Protein AF-A0A2S2PBE9-F1 (afdb_monomer_lite)

pLDDT: mean 82.24, std 9.16, range [57.81, 96.81]

Organism: Schizaphis graminum (NCBI:txid13262)

Sequence (106 aa):
TDIKFGNLIYQKNKFIQSKQNNYSFTPIVSTRIKRIKKMVGESASDENITDPIDHFRIKTYIVILDILITQISERFNENLSPLYKDISLFQRKRLREVEKLSSSLP

Foldseek 3Di:
DVVVVVVVVVVVVVVCVVCVPPDDDDPDPPPDDDDDDDDPPDPDDDDDDPDPVVCCCVVPVVVVVVVVVVVCCVCPPPVCVVVVVVVVCPDPVNVVVCVVPVPPDD

Secondary structure (DSSP, 8-state):
-HHHHHHHHHHHHHHHHHHTTT---PPP--PPPPPPPPPTT----PPP--SHHHHHIIIIIIHHHHHHHHHHHHHT-TTTHHHHHHHHHT-HHHHHHHHH-TT---

Radius of gyration: 29.13 Å; chains: 1; bounding box: 65×33×78 Å

Structure (mmCIF, N/CA/C/O backbone):
data_AF-A0A2S2PBE9-F1
#
_entry.id   AF-A0A2S2PBE9-F1
#
loop_
_atom_site.group_PDB
_atom_site.id
_atom_site.type_symbol
_atom_site.label_atom_id
_atom_site.label_alt_id
_atom_site.label_comp_id
_atom_site.label_asym_id
_atom_site.label_entity_id
_atom_site.label_seq_id
_atom_site.pdbx_PDB_ins_code
_atom_site.Cartn_x
_atom_site.Cartn_y
_atom_site.Cartn_z
_atom_site.occupancy
_atom_site.B_iso_or_equiv
_atom_site.auth_seq_id
_atom_site.auth_comp_id
_atom_site.auth_asym_id
_atom_site.auth_atom_id
_atom_site.pdbx_PDB_model_num
ATOM 1 N N . THR A 1 1 ? -9.519 -16.513 -35.586 1.00 57.81 1 THR A N 1
ATOM 2 C CA . THR A 1 1 ? -9.183 -15.604 -34.466 1.00 57.81 1 THR A CA 1
ATOM 3 C C . THR A 1 1 ? -8.623 -14.280 -34.978 1.00 57.81 1 THR A C 1
ATOM 5 O O . THR A 1 1 ? -8.975 -13.244 -34.428 1.00 57.81 1 THR A O 1
ATOM 8 N N . ASP A 1 2 ? -7.920 -14.274 -36.118 1.00 68.44 2 ASP A N 1
ATOM 9 C CA . ASP A 1 2 ? -7.343 -13.059 -36.724 1.00 68.44 2 ASP A CA 1
ATOM 10 C C . ASP A 1 2 ? -8.323 -12.071 -37.363 1.00 68.44 2 ASP A C 1
ATOM 12 O O . ASP A 1 2 ? -8.091 -10.870 -37.306 1.00 68.44 2 ASP A O 1
ATOM 16 N N . ILE A 1 3 ? -9.455 -12.519 -37.920 1.00 81.69 3 ILE A N 1
ATOM 17 C CA . ILE A 1 3 ? -10.415 -11.608 -38.584 1.00 81.69 3 ILE A CA 1
ATOM 18 C C . ILE A 1 3 ? -11.020 -10.608 -37.583 1.00 81.69 3 ILE A C 1
ATOM 20 O O . ILE A 1 3 ? -11.163 -9.421 -37.875 1.00 81.69 3 ILE A O 1
ATOM 24 N N . LYS A 1 4 ? -11.340 -11.075 -36.368 1.00 84.62 4 LYS A N 1
ATOM 25 C CA . LYS A 1 4 ? -11.848 -10.213 -35.289 1.00 84.62 4 LYS A CA 1
ATOM 26 C C . LYS A 1 4 ? -10.779 -9.228 -34.814 1.00 84.62 4 LYS A C 1
ATOM 28 O O . LYS A 1 4 ? -11.099 -8.067 -34.572 1.00 84.62 4 LYS A O 1
ATOM 33 N N . PHE A 1 5 ? -9.525 -9.672 -34.728 1.00 87.94 5 PHE A N 1
ATOM 34 C CA . PHE A 1 5 ? -8.404 -8.810 -34.365 1.00 87.94 5 PHE A CA 1
ATOM 35 C C . PHE A 1 5 ? -8.138 -7.748 -35.442 1.00 87.94 5 PHE A C 1
ATOM 37 O O . PHE A 1 5 ? -8.034 -6.567 -35.123 1.00 87.94 5 PHE A O 1
ATOM 44 N N . GLY A 1 6 ? -8.154 -8.124 -36.723 1.00 92.00 6 GLY A N 1
ATOM 45 C CA . GLY A 1 6 ? -8.027 -7.186 -37.841 1.00 92.00 6 GLY A CA 1
ATOM 46 C C . GLY A 1 6 ? -9.125 -6.120 -37.845 1.00 92.00 6 GLY A C 1
ATOM 47 O O . GLY A 1 6 ? -8.838 -4.934 -38.016 1.00 92.00 6 GLY A O 1
ATOM 48 N N . ASN A 1 7 ? -10.370 -6.512 -37.558 1.00 93.94 7 ASN A N 1
ATOM 49 C CA . ASN A 1 7 ? -11.476 -5.562 -37.426 1.00 93.94 7 ASN A CA 1
ATOM 50 C C . ASN A 1 7 ? -11.273 -4.601 -36.237 1.00 93.94 7 ASN A C 1
ATOM 52 O O . ASN A 1 7 ? -11.506 -3.401 -36.360 1.00 93.94 7 ASN A O 1
ATOM 56 N N . LEU A 1 8 ? -10.764 -5.093 -35.104 1.00 93.44 8 LEU A N 1
ATOM 57 C CA . LEU A 1 8 ? -10.443 -4.249 -33.949 1.00 93.44 8 LEU A CA 1
ATOM 58 C C . LEU A 1 8 ? -9.372 -3.197 -34.284 1.00 93.44 8 LEU A C 1
ATOM 60 O O . LEU A 1 8 ? -9.537 -2.023 -33.948 1.00 93.44 8 LEU A O 1
ATOM 64 N N . ILE A 1 9 ? -8.305 -3.591 -34.988 1.00 92.06 9 ILE A N 1
ATOM 65 C CA . ILE A 1 9 ? -7.246 -2.669 -35.430 1.00 92.06 9 ILE A CA 1
ATOM 66 C C . ILE A 1 9 ? -7.805 -1.608 -36.385 1.00 92.06 9 ILE A C 1
ATOM 68 O O . ILE A 1 9 ? -7.490 -0.423 -36.242 1.00 92.06 9 ILE A O 1
ATOM 72 N N . TYR A 1 10 ? -8.673 -2.008 -37.318 1.00 95.00 10 TYR A N 1
ATOM 73 C CA . TYR A 1 10 ? -9.344 -1.085 -38.231 1.00 95.00 10 TYR A CA 1
ATOM 74 C C . TYR A 1 10 ? -10.192 -0.048 -37.478 1.00 95.00 10 TYR A C 1
ATOM 76 O O . TYR A 1 10 ? -10.025 1.155 -37.689 1.00 95.00 10 TYR A O 1
ATOM 84 N N . GLN A 1 11 ? -11.043 -0.492 -36.548 1.00 93.56 11 GLN A N 1
ATOM 85 C CA . GLN A 1 11 ? -11.894 0.399 -35.753 1.00 93.56 11 GLN A CA 1
ATOM 86 C C . GLN A 1 11 ? -11.070 1.361 -34.890 1.00 93.56 11 GLN A C 1
ATOM 88 O O . GLN A 1 11 ? -11.352 2.560 -34.856 1.00 93.56 11 GLN A O 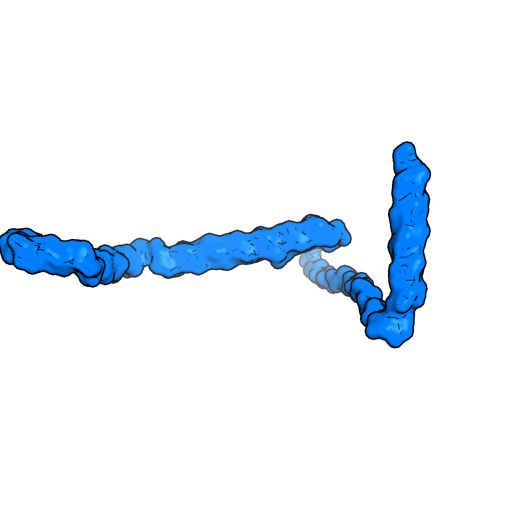1
ATOM 93 N N . LYS A 1 12 ? -10.004 0.861 -34.250 1.00 91.19 12 LYS A N 1
ATOM 94 C CA . LYS A 1 12 ? -9.056 1.675 -33.479 1.00 91.19 12 LYS A CA 1
ATOM 95 C C . LYS A 1 12 ? -8.454 2.789 -34.341 1.00 91.19 12 LYS A C 1
ATOM 97 O O . LYS A 1 12 ? -8.464 3.951 -33.940 1.00 91.19 12 LYS A O 1
ATOM 102 N N . ASN A 1 13 ? -7.947 2.460 -35.527 1.00 91.31 13 ASN A N 1
ATOM 103 C CA . ASN A 1 13 ? -7.317 3.448 -36.404 1.00 91.31 13 ASN A CA 1
ATOM 104 C C . ASN A 1 13 ? -8.332 4.477 -36.933 1.00 91.31 13 ASN A C 1
ATOM 106 O O . ASN A 1 13 ? -8.035 5.673 -36.941 1.00 91.31 13 ASN A O 1
ATOM 110 N N . LYS A 1 14 ? -9.547 4.038 -37.290 1.00 93.19 14 LYS A N 1
ATOM 111 C CA . LYS A 1 14 ? -10.646 4.920 -37.712 1.00 93.19 14 LYS A CA 1
ATOM 112 C C . LYS A 1 14 ? -11.042 5.908 -36.611 1.00 93.19 14 LYS A C 1
ATOM 114 O O . LYS A 1 14 ? -11.235 7.093 -36.882 1.00 93.19 14 LYS A O 1
ATOM 119 N N . PHE A 1 15 ? -11.124 5.440 -35.366 1.00 88.94 15 PHE A N 1
ATOM 120 C CA . PHE A 1 15 ? -11.412 6.292 -34.216 1.00 88.94 15 PHE A CA 1
ATOM 121 C C . PHE A 1 15 ? -10.335 7.368 -34.022 1.00 88.94 15 PHE A C 1
ATOM 123 O O . PHE A 1 15 ? -10.672 8.548 -33.926 1.00 88.94 15 PHE A O 1
ATOM 130 N N . ILE A 1 16 ? -9.052 6.987 -34.044 1.00 85.19 16 ILE A N 1
ATOM 131 C CA . ILE A 1 16 ? -7.930 7.929 -33.890 1.00 85.19 16 ILE A CA 1
ATOM 132 C C . ILE A 1 16 ? -7.968 9.013 -34.972 1.00 85.19 16 ILE A C 1
ATOM 134 O O . ILE A 1 16 ? -7.887 10.194 -34.644 1.00 85.19 16 ILE A O 1
ATOM 138 N N . GLN A 1 17 ? -8.168 8.634 -36.238 1.00 86.75 17 GLN A N 1
ATOM 139 C CA . GLN A 1 17 ? -8.279 9.592 -37.345 1.00 86.75 17 GLN A CA 1
ATOM 140 C C . GLN A 1 17 ? -9.456 10.557 -37.152 1.00 86.75 17 GLN A C 1
ATOM 142 O O . GLN A 1 17 ? -9.299 11.765 -37.303 1.00 86.75 17 GLN A O 1
ATOM 147 N N . SER A 1 18 ? -10.624 10.056 -36.732 1.00 87.88 18 SER A N 1
ATOM 148 C CA . SER A 1 18 ? -11.812 10.900 -36.510 1.00 87.88 18 SER A CA 1
ATOM 149 C C . SER A 1 18 ? -11.637 11.949 -35.401 1.00 87.88 18 SER A C 1
ATOM 151 O O . SER A 1 18 ? -12.378 12.931 -35.335 1.00 87.88 18 SER A O 1
ATOM 153 N N . LYS A 1 19 ? -10.670 11.738 -34.502 1.00 83.00 19 LYS A N 1
ATOM 154 C CA . LYS A 1 19 ? -10.418 12.572 -33.323 1.00 83.00 19 LYS A CA 1
ATOM 155 C C . LYS A 1 19 ? -9.122 13.375 -33.403 1.00 83.00 19 LYS A C 1
ATOM 157 O O . LYS A 1 19 ? -8.867 14.159 -32.495 1.00 83.00 19 LYS A O 1
ATOM 162 N N . GLN A 1 20 ? -8.377 13.260 -34.501 1.00 75.50 20 GLN A N 1
ATOM 163 C CA . GLN A 1 20 ? -7.042 13.838 -34.679 1.00 75.50 20 GLN A CA 1
ATOM 164 C C . GLN A 1 20 ? -7.002 15.372 -34.545 1.00 75.50 20 GLN A C 1
ATOM 166 O O . GLN A 1 20 ? -6.010 15.912 -34.071 1.00 75.50 20 GLN A O 1
ATOM 171 N N . ASN A 1 21 ? -8.100 16.061 -34.879 1.00 77.94 21 ASN A N 1
ATOM 172 C CA . ASN A 1 21 ? -8.233 17.519 -34.725 1.00 77.94 21 ASN A CA 1
ATOM 173 C C . ASN A 1 21 ? -8.909 17.955 -33.410 1.00 77.94 21 ASN A C 1
ATOM 175 O O . ASN A 1 21 ? -8.946 19.142 -33.113 1.00 77.94 21 ASN A O 1
ATOM 179 N N . ASN A 1 22 ? -9.477 17.017 -32.642 1.00 77.62 22 ASN A N 1
ATOM 180 C CA . ASN A 1 22 ? -10.227 17.305 -31.411 1.00 77.62 22 ASN A CA 1
ATOM 181 C C . ASN A 1 22 ? -9.438 16.960 -30.140 1.00 77.62 22 ASN A C 1
ATOM 183 O O . ASN A 1 22 ? -9.684 17.541 -29.088 1.00 77.62 22 ASN A O 1
ATOM 187 N N . TYR A 1 23 ? -8.514 16.002 -30.226 1.00 71.25 23 TYR A N 1
ATOM 188 C CA . TYR A 1 23 ? -7.729 15.523 -29.097 1.00 71.25 23 TYR A CA 1
ATOM 189 C C . TYR A 1 23 ? -6.260 15.409 -29.495 1.00 71.25 23 TYR A C 1
ATOM 191 O O . TYR A 1 23 ? -5.912 14.736 -30.463 1.00 71.25 23 TYR A O 1
ATOM 199 N N . SER A 1 24 ?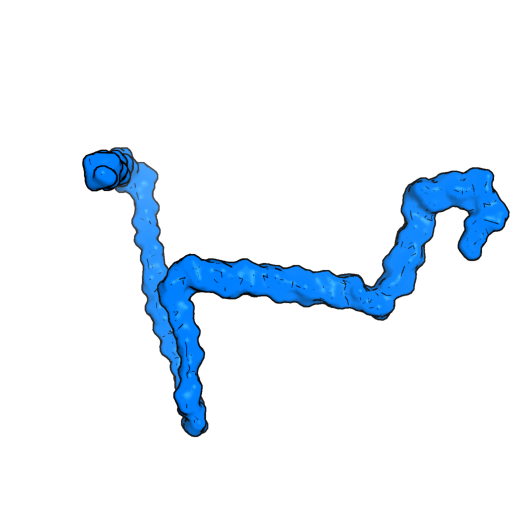 -5.395 16.039 -28.706 1.00 74.56 24 SER A N 1
ATOM 200 C CA . SER A 1 24 ? -3.957 15.795 -28.730 1.00 74.56 24 SER A CA 1
ATOM 201 C C . SER A 1 24 ? -3.661 14.664 -27.750 1.00 74.56 24 SER A C 1
ATOM 203 O O . SER A 1 24 ? -3.876 14.811 -26.547 1.00 74.56 24 SER A O 1
ATOM 205 N N . PHE A 1 25 ? -3.221 13.513 -28.257 1.00 71.44 25 PHE A N 1
ATOM 206 C CA . PHE A 1 25 ? -2.744 12.434 -27.399 1.00 71.44 25 PHE A CA 1
ATOM 207 C C . PHE A 1 25 ? -1.279 12.684 -27.073 1.00 71.44 25 PHE A C 1
ATOM 209 O O . PHE A 1 25 ? -0.417 12.573 -27.945 1.00 71.44 25 PHE A O 1
ATOM 216 N N . THR A 1 26 ? -0.988 12.985 -25.812 1.00 74.44 26 THR A N 1
ATOM 217 C CA . THR A 1 26 ? 0.389 12.990 -25.329 1.00 74.44 26 THR A CA 1
ATOM 218 C C . THR A 1 26 ? 0.873 11.541 -25.292 1.00 74.44 26 THR A C 1
ATOM 220 O O . THR A 1 26 ? 0.269 10.726 -24.586 1.00 74.44 26 THR A O 1
ATOM 223 N N . PRO A 1 27 ? 1.916 11.169 -26.053 1.00 70.94 27 PRO A N 1
ATOM 224 C CA . PRO A 1 27 ? 2.467 9.827 -25.965 1.00 70.94 27 PRO A CA 1
ATOM 225 C C . PRO A 1 27 ? 2.935 9.570 -24.533 1.00 70.94 27 PRO A C 1
ATOM 227 O O . PRO A 1 27 ? 3.445 10.473 -23.863 1.00 70.94 27 PRO A O 1
ATOM 230 N N . ILE A 1 28 ? 2.752 8.334 -24.062 1.00 70.44 28 ILE A N 1
ATOM 231 C CA . ILE A 1 28 ? 3.258 7.922 -22.754 1.00 70.44 28 ILE A CA 1
ATOM 232 C C . ILE A 1 28 ? 4.766 8.158 -22.770 1.00 70.44 28 ILE A C 1
ATOM 234 O O . ILE A 1 28 ? 5.490 7.574 -23.577 1.00 70.44 28 ILE A O 1
ATOM 238 N N . VAL A 1 29 ? 5.227 9.055 -21.902 1.00 71.31 29 VAL A N 1
ATOM 239 C CA . VAL A 1 29 ? 6.643 9.387 -21.802 1.00 71.31 29 VAL A CA 1
ATOM 240 C C . VAL A 1 29 ? 7.349 8.156 -21.253 1.00 71.31 29 VAL A C 1
ATOM 242 O O . VAL A 1 29 ? 7.192 7.818 -20.081 1.00 71.31 29 VAL A O 1
ATOM 245 N N . SER A 1 30 ? 8.128 7.472 -22.090 1.00 66.56 30 SER A N 1
ATOM 246 C CA . SER A 1 30 ? 9.023 6.423 -21.613 1.00 66.56 30 SER A CA 1
ATOM 247 C C . SER A 1 30 ? 10.120 7.095 -20.789 1.00 66.56 30 SER A C 1
ATOM 249 O O . SER A 1 30 ? 11.098 7.618 -21.331 1.00 66.56 30 SER A O 1
ATOM 251 N N . THR A 1 31 ? 9.947 7.156 -19.472 1.00 66.75 31 THR A N 1
ATOM 252 C CA . THR A 1 31 ? 10.984 7.683 -18.590 1.00 66.75 31 THR A CA 1
ATOM 253 C C . THR A 1 31 ? 12.195 6.770 -18.680 1.00 66.75 31 THR A C 1
ATOM 255 O O . THR A 1 31 ? 12.114 5.588 -18.345 1.00 66.75 31 THR A O 1
ATOM 258 N N . ARG A 1 32 ? 13.329 7.309 -19.138 1.00 67.81 32 ARG A N 1
ATOM 259 C CA . ARG A 1 32 ? 14.594 6.576 -19.118 1.00 67.81 32 ARG A CA 1
ATOM 260 C C . ARG A 1 32 ? 14.870 6.129 -17.685 1.00 67.81 32 ARG A C 1
ATOM 262 O O . ARG A 1 32 ? 14.869 6.952 -16.769 1.00 67.81 32 ARG A O 1
ATOM 269 N N . ILE A 1 33 ? 15.139 4.839 -17.519 1.00 69.56 33 ILE A N 1
ATOM 270 C CA . ILE A 1 33 ? 15.526 4.257 -16.237 1.00 69.56 33 ILE A CA 1
ATOM 271 C C . ILE A 1 33 ? 16.749 5.019 -15.712 1.00 69.56 33 ILE A C 1
ATOM 273 O O . ILE A 1 33 ? 17.785 5.094 -16.386 1.00 69.56 33 ILE A O 1
ATOM 277 N N . LYS A 1 34 ? 16.621 5.631 -14.529 1.00 71.31 34 LYS A N 1
ATOM 278 C CA . LYS A 1 34 ? 17.732 6.338 -13.888 1.00 71.31 34 LYS A CA 1
ATOM 279 C C . LYS A 1 34 ? 18.764 5.306 -13.447 1.00 71.31 34 LYS A C 1
ATOM 281 O O . LYS A 1 34 ? 18.465 4.430 -12.646 1.00 71.31 34 LYS A O 1
ATOM 286 N N . ARG A 1 35 ? 19.991 5.424 -13.954 1.00 72.88 35 ARG A N 1
ATOM 287 C CA . ARG A 1 35 ? 21.117 4.638 -13.445 1.00 72.88 35 ARG A CA 1
ATOM 288 C C . ARG A 1 35 ? 21.483 5.146 -12.054 1.00 72.88 35 ARG A C 1
ATOM 290 O O . ARG A 1 35 ? 21.812 6.322 -11.906 1.00 72.88 35 ARG A O 1
ATOM 297 N N . ILE A 1 36 ? 21.430 4.263 -11.064 1.00 75.06 36 ILE A N 1
ATOM 298 C CA . ILE A 1 36 ? 21.936 4.524 -9.716 1.00 75.06 36 ILE A CA 1
ATOM 299 C C . ILE A 1 36 ? 23.439 4.217 -9.718 1.00 75.06 36 ILE A C 1
ATOM 301 O O . ILE A 1 36 ? 23.888 3.280 -10.382 1.00 75.06 36 ILE A O 1
ATOM 305 N N . LYS A 1 37 ? 24.238 5.057 -9.051 1.00 77.94 37 LYS A N 1
ATOM 306 C CA . LYS A 1 37 ? 25.682 4.828 -8.928 1.00 77.94 37 LYS A CA 1
ATOM 307 C C . LYS A 1 37 ? 25.920 3.663 -7.968 1.00 77.94 37 LYS A C 1
ATOM 309 O O . LYS A 1 37 ? 25.380 3.673 -6.871 1.00 77.94 37 LYS A O 1
ATOM 314 N N . LYS A 1 38 ? 26.752 2.712 -8.385 1.00 83.88 38 LYS A N 1
ATOM 315 C CA . LYS A 1 38 ? 27.223 1.606 -7.549 1.00 83.88 38 LYS A CA 1
ATOM 316 C C . LYS A 1 38 ? 28.397 2.078 -6.694 1.00 83.88 38 LYS A C 1
ATOM 318 O O . LYS A 1 38 ? 29.293 2.737 -7.231 1.00 83.88 38 LYS A O 1
ATOM 323 N N . MET A 1 39 ? 28.400 1.766 -5.402 1.00 84.81 39 MET A N 1
ATOM 324 C CA . MET A 1 39 ? 29.516 2.118 -4.523 1.00 84.81 39 MET A CA 1
ATOM 325 C C . MET A 1 39 ? 30.684 1.142 -4.712 1.00 84.81 39 MET A C 1
ATOM 327 O O . MET A 1 39 ? 30.522 0.009 -5.175 1.00 84.81 39 MET A O 1
ATOM 331 N N . VAL A 1 40 ? 31.898 1.590 -4.382 1.00 85.38 40 VAL A N 1
ATOM 332 C CA . VAL A 1 40 ? 33.102 0.750 -4.476 1.00 85.38 40 VAL A CA 1
ATOM 333 C C . VAL A 1 40 ? 32.963 -0.431 -3.511 1.00 85.38 40 VAL A C 1
ATOM 335 O O . VAL A 1 40 ? 32.756 -0.230 -2.320 1.00 85.38 40 VAL A O 1
ATOM 338 N N . GLY A 1 41 ? 33.075 -1.655 -4.032 1.00 89.31 41 GLY A N 1
ATOM 339 C CA . GLY A 1 41 ? 32.933 -2.896 -3.260 1.00 89.31 41 GLY A CA 1
ATOM 340 C C . GLY A 1 41 ? 31.542 -3.538 -3.322 1.00 89.31 41 GLY A C 1
ATOM 341 O O . GLY A 1 41 ? 31.401 -4.708 -2.973 1.00 89.31 41 GLY A O 1
ATOM 342 N N . GLU A 1 42 ? 30.523 -2.843 -3.832 1.00 83.62 42 GLU A N 1
ATOM 343 C CA . GLU A 1 42 ? 29.214 -3.460 -4.043 1.00 83.62 42 GLU A CA 1
ATOM 344 C C . GLU A 1 42 ? 29.239 -4.378 -5.269 1.00 83.62 42 GLU A C 1
ATOM 346 O O . GLU A 1 42 ? 29.702 -4.010 -6.353 1.00 83.62 42 GLU A O 1
ATOM 351 N N . SER A 1 43 ? 28.697 -5.589 -5.119 1.00 80.31 43 SER A N 1
ATOM 352 C CA . SER A 1 43 ? 28.506 -6.541 -6.224 1.00 80.31 43 SER A CA 1
ATOM 353 C C . SER A 1 43 ? 27.071 -6.544 -6.754 1.00 80.31 43 SER A C 1
ATOM 355 O O . SER A 1 43 ? 26.880 -6.734 -7.954 1.00 80.31 43 SER A O 1
ATOM 357 N N . ALA A 1 44 ? 26.091 -6.217 -5.912 1.00 73.88 44 ALA A N 1
ATOM 358 C CA . ALA A 1 44 ? 24.681 -6.171 -6.277 1.00 73.88 44 ALA A CA 1
ATOM 359 C C . ALA A 1 44 ? 24.308 -4.878 -7.025 1.00 73.88 44 ALA A C 1
ATOM 361 O O . ALA A 1 44 ? 24.929 -3.832 -6.843 1.00 73.88 44 ALA A O 1
ATOM 362 N N . SER A 1 45 ? 23.302 -4.971 -7.890 1.00 72.94 45 SER A N 1
ATOM 363 C CA . SER A 1 45 ? 22.615 -3.841 -8.516 1.00 72.94 45 SER A CA 1
ATOM 364 C C . SER A 1 45 ? 21.127 -4.095 -8.351 1.00 72.94 45 SER A C 1
ATOM 366 O O . SER A 1 45 ? 20.690 -5.215 -8.606 1.00 72.94 45 SER A O 1
ATOM 368 N N . ASP A 1 46 ? 20.359 -3.072 -7.986 1.00 72.69 46 ASP A N 1
ATOM 369 C CA . ASP A 1 46 ? 18.903 -3.189 -7.970 1.00 72.69 46 ASP A CA 1
ATOM 370 C C . ASP A 1 46 ? 18.391 -3.506 -9.379 1.00 72.69 46 ASP A C 1
ATOM 372 O O . ASP A 1 46 ? 18.803 -2.883 -10.370 1.00 72.69 46 ASP A O 1
ATOM 376 N N . GLU A 1 47 ? 17.489 -4.481 -9.468 1.00 71.19 47 GLU A N 1
ATOM 377 C CA . GLU A 1 47 ? 16.772 -4.759 -10.702 1.00 71.19 47 GLU A CA 1
ATOM 378 C C . GLU A 1 47 ? 15.725 -3.675 -10.941 1.00 71.19 47 GLU A C 1
ATOM 380 O O . GLU A 1 47 ? 14.932 -3.310 -10.071 1.00 71.19 47 GLU A O 1
ATOM 385 N N . ASN A 1 48 ? 15.723 -3.143 -12.159 1.00 72.44 48 ASN A N 1
ATOM 386 C CA . ASN A 1 48 ? 14.714 -2.180 -12.551 1.00 72.44 48 ASN A CA 1
ATOM 387 C C . ASN A 1 48 ? 13.463 -2.919 -13.012 1.00 72.44 48 ASN A C 1
ATOM 389 O O . ASN A 1 48 ? 13.533 -3.756 -13.908 1.00 72.44 48 ASN A O 1
ATOM 393 N N . ILE A 1 49 ? 12.316 -2.547 -12.447 1.00 76.62 49 ILE A N 1
ATOM 394 C CA . ILE A 1 49 ? 11.017 -3.053 -12.888 1.00 76.62 49 ILE A CA 1
ATOM 395 C C . ILE A 1 49 ? 10.698 -2.406 -14.238 1.00 76.62 49 ILE A C 1
ATOM 397 O O . ILE A 1 49 ? 10.404 -1.210 -14.310 1.00 76.62 49 ILE A O 1
ATOM 401 N N . THR A 1 50 ? 10.822 -3.188 -15.305 1.00 77.19 50 THR A N 1
ATOM 402 C CA . THR A 1 50 ? 10.605 -2.754 -16.692 1.00 77.19 50 THR A CA 1
ATOM 403 C C . THR A 1 50 ? 9.177 -2.990 -17.163 1.00 77.19 50 THR A C 1
ATOM 405 O O . THR A 1 50 ? 8.691 -2.231 -18.001 1.00 77.19 50 THR A O 1
ATOM 408 N N . ASP A 1 51 ? 8.506 -4.012 -16.628 1.00 82.44 51 ASP A N 1
ATOM 409 C CA . ASP A 1 51 ? 7.124 -4.320 -16.971 1.00 82.44 51 ASP A CA 1
ATOM 410 C C . ASP A 1 51 ? 6.154 -3.320 -16.308 1.00 82.44 51 ASP A C 1
ATOM 412 O O . ASP A 1 51 ? 6.185 -3.145 -15.086 1.00 82.44 51 ASP A O 1
ATOM 416 N N . PRO A 1 52 ? 5.281 -2.645 -17.079 1.00 79.50 52 PRO A N 1
ATOM 417 C CA . PRO A 1 52 ? 4.330 -1.685 -16.526 1.00 79.50 52 PRO A CA 1
ATOM 418 C C . PRO A 1 52 ? 3.337 -2.284 -15.521 1.00 79.50 52 PRO A C 1
ATOM 420 O O . PRO A 1 52 ? 2.909 -1.572 -14.609 1.00 79.50 52 PRO A O 1
ATOM 423 N N . ILE A 1 53 ? 2.956 -3.560 -15.670 1.00 85.12 53 ILE A N 1
ATOM 424 C CA . ILE A 1 53 ? 1.999 -4.214 -14.762 1.00 85.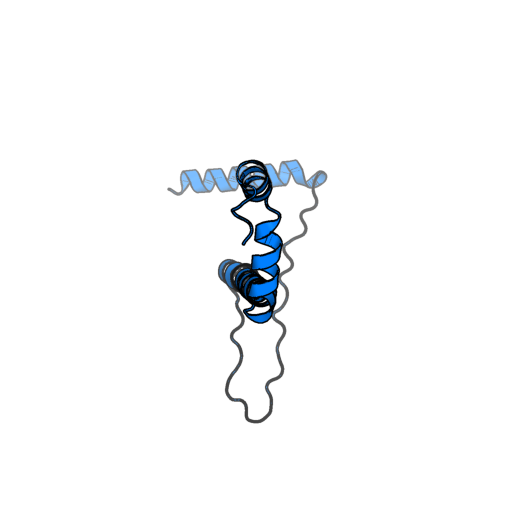12 53 ILE A CA 1
ATOM 425 C C . ILE A 1 53 ? 2.670 -4.458 -13.412 1.00 85.12 53 ILE A C 1
ATOM 427 O O . ILE A 1 53 ? 2.125 -4.066 -12.375 1.00 85.12 53 ILE A O 1
ATOM 431 N N . ASP A 1 54 ? 3.879 -5.015 -13.419 1.00 84.69 54 ASP A N 1
ATOM 432 C CA . ASP A 1 54 ? 4.668 -5.186 -12.201 1.00 84.69 54 ASP A CA 1
ATOM 433 C C . ASP A 1 54 ? 5.047 -3.845 -11.568 1.00 84.69 54 ASP A C 1
ATOM 435 O O . ASP A 1 54 ? 5.022 -3.708 -10.343 1.00 84.69 54 ASP A O 1
ATOM 439 N N . HIS A 1 55 ? 5.317 -2.816 -12.377 1.00 85.06 55 HIS A N 1
ATOM 440 C CA . HIS A 1 55 ? 5.591 -1.473 -11.874 1.00 85.06 55 HIS A CA 1
ATOM 441 C C . HIS A 1 55 ? 4.402 -0.935 -11.081 1.00 85.06 55 HIS A C 1
ATOM 443 O O . HIS A 1 55 ? 4.575 -0.487 -9.950 1.00 85.06 55 HIS A O 1
ATOM 449 N N . PHE A 1 56 ? 3.192 -1.018 -11.637 1.00 85.00 56 PHE A N 1
ATOM 450 C CA . PHE A 1 56 ? 1.976 -0.600 -10.945 1.00 85.00 56 PHE A CA 1
ATOM 451 C C . PHE A 1 56 ? 1.722 -1.444 -9.688 1.00 85.00 56 PHE A C 1
ATOM 453 O O . PHE A 1 56 ? 1.464 -0.910 -8.609 1.00 85.00 56 PHE A O 1
ATOM 460 N N . ARG A 1 57 ? 1.858 -2.769 -9.784 1.00 88.12 57 ARG A N 1
ATOM 461 C CA . ARG A 1 57 ? 1.675 -3.668 -8.639 1.00 88.12 57 ARG A CA 1
ATOM 462 C C . ARG A 1 57 ? 2.636 -3.332 -7.497 1.00 88.12 57 ARG A C 1
ATOM 464 O O . ARG A 1 57 ? 2.220 -3.221 -6.350 1.00 88.12 57 ARG A O 1
ATOM 471 N N . ILE A 1 58 ? 3.916 -3.146 -7.784 1.00 85.31 58 ILE A N 1
ATOM 472 C CA . ILE A 1 58 ? 4.919 -2.938 -6.739 1.00 85.31 58 ILE A CA 1
ATOM 473 C C . ILE A 1 58 ? 4.893 -1.489 -6.245 1.00 85.31 58 ILE A C 1
ATOM 475 O O . ILE A 1 58 ? 4.802 -1.248 -5.046 1.00 85.31 58 ILE A O 1
ATOM 479 N N . LYS A 1 59 ? 4.941 -0.503 -7.148 1.00 85.12 59 LYS A N 1
ATOM 480 C CA . LYS A 1 59 ? 5.047 0.916 -6.767 1.00 85.12 59 LYS A CA 1
ATOM 481 C C . LYS A 1 59 ? 3.740 1.527 -6.291 1.00 85.12 59 LYS A C 1
ATOM 483 O O . LYS A 1 59 ? 3.780 2.564 -5.637 1.00 85.12 59 LYS A O 1
ATOM 488 N N . THR A 1 60 ? 2.601 0.926 -6.614 1.00 86.94 60 THR A N 1
ATOM 489 C CA . THR A 1 60 ? 1.299 1.429 -6.174 1.00 86.94 60 THR A CA 1
ATOM 490 C C . THR A 1 60 ? 0.677 0.483 -5.167 1.00 86.94 60 THR A C 1
ATOM 492 O O . THR A 1 60 ? 0.468 0.879 -4.027 1.00 86.94 60 THR A O 1
ATOM 495 N N . TYR A 1 61 ? 0.409 -0.767 -5.546 1.00 90.62 61 TYR A N 1
ATOM 496 C CA . TYR A 1 61 ? -0.375 -1.656 -4.688 1.00 90.62 61 TYR A CA 1
ATOM 497 C C . TYR A 1 61 ? 0.353 -2.025 -3.387 1.00 90.62 61 TYR A C 1
ATOM 499 O O . TYR A 1 61 ? -0.217 -1.854 -2.312 1.00 90.62 61 TYR A O 1
ATOM 507 N N . ILE A 1 62 ? 1.618 -2.454 -3.461 1.00 92.12 62 ILE A N 1
ATOM 5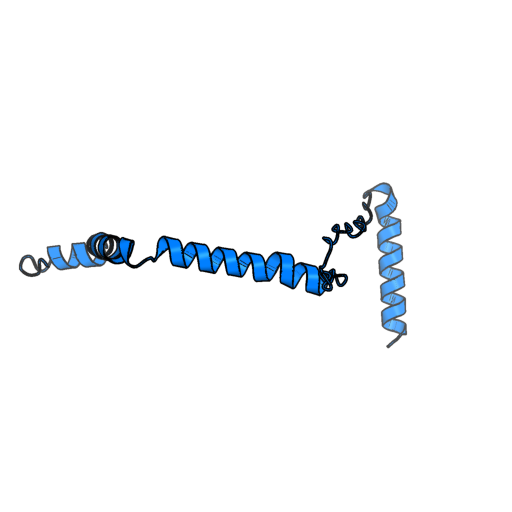08 C CA . ILE A 1 62 ? 2.393 -2.794 -2.253 1.00 92.12 62 ILE A CA 1
ATOM 509 C C . ILE A 1 62 ? 2.633 -1.552 -1.391 1.00 92.12 62 ILE A C 1
ATOM 511 O O . ILE A 1 62 ? 2.401 -1.593 -0.190 1.00 92.12 62 ILE A O 1
ATOM 515 N N . VAL A 1 63 ? 2.987 -0.421 -2.005 1.00 93.69 63 VAL A N 1
ATOM 516 C CA . VAL A 1 63 ? 3.180 0.843 -1.274 1.00 93.69 63 VAL A CA 1
ATOM 517 C C . VAL A 1 63 ? 1.915 1.260 -0.517 1.00 93.69 63 VAL A C 1
ATOM 519 O O . VAL A 1 63 ? 1.995 1.679 0.634 1.00 93.69 63 VAL A O 1
ATOM 522 N N . ILE A 1 64 ? 0.734 1.131 -1.131 1.00 95.25 64 ILE A N 1
ATOM 523 C CA . ILE A 1 64 ? -0.536 1.420 -0.454 1.00 95.25 64 ILE A CA 1
ATOM 524 C C . ILE A 1 64 ? -0.748 0.475 0.731 1.00 95.25 64 ILE A C 1
ATOM 526 O O . ILE A 1 64 ? -1.164 0.934 1.793 1.00 95.25 64 ILE A O 1
ATOM 530 N N . LEU A 1 65 ? -0.465 -0.821 0.574 1.00 96.06 65 LEU A N 1
ATOM 531 C CA . LEU A 1 65 ? -0.579 -1.780 1.673 1.00 96.06 65 LEU A CA 1
ATOM 532 C C . LEU A 1 65 ? 0.355 -1.430 2.832 1.00 96.06 65 LEU A C 1
ATOM 534 O O . LEU A 1 65 ? -0.100 -1.413 3.972 1.00 96.06 65 LEU A O 1
ATOM 538 N N . ASP A 1 66 ? 1.609 -1.084 2.551 1.00 96.25 66 ASP A N 1
ATOM 539 C CA . ASP A 1 66 ? 2.575 -0.688 3.579 1.00 96.25 66 ASP A CA 1
ATOM 540 C C . ASP A 1 66 ? 2.097 0.549 4.344 1.00 96.25 66 ASP A C 1
ATOM 542 O O . ASP A 1 66 ? 2.140 0.582 5.577 1.00 96.25 66 ASP A O 1
ATOM 546 N N . ILE A 1 67 ? 1.569 1.550 3.630 1.00 96.25 67 ILE A N 1
ATOM 547 C CA . ILE A 1 67 ? 0.979 2.745 4.246 1.00 96.25 67 ILE A CA 1
ATOM 548 C C . ILE A 1 67 ? -0.205 2.357 5.131 1.00 96.25 67 ILE A C 1
ATOM 550 O O . ILE A 1 67 ? -0.285 2.815 6.269 1.00 96.25 67 ILE A O 1
ATOM 554 N N . LEU A 1 68 ? -1.121 1.517 4.642 1.00 96.81 68 LEU A N 1
ATOM 555 C CA . LEU A 1 68 ? -2.288 1.084 5.412 1.00 96.81 68 LEU A CA 1
ATOM 556 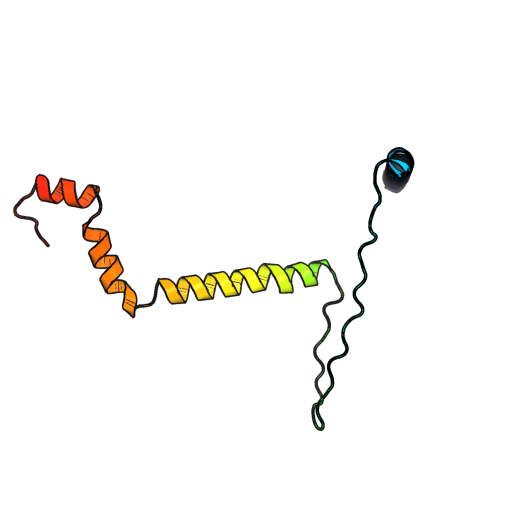C C . LEU A 1 68 ? -1.881 0.339 6.682 1.00 96.81 68 LEU A C 1
ATOM 558 O O . LEU A 1 68 ? -2.390 0.654 7.754 1.00 96.81 68 LEU A O 1
ATOM 562 N N . ILE A 1 69 ? -0.948 -0.608 6.576 1.00 96.06 69 ILE A N 1
ATOM 563 C CA . ILE A 1 69 ? -0.439 -1.374 7.717 1.00 96.06 69 ILE A CA 1
ATOM 564 C C . ILE A 1 69 ? 0.201 -0.432 8.734 1.00 96.06 69 ILE A C 1
ATOM 566 O O . ILE A 1 69 ? -0.129 -0.496 9.917 1.00 96.06 69 ILE A O 1
ATOM 570 N N . THR A 1 70 ? 1.052 0.485 8.270 1.00 95.75 70 THR A N 1
ATOM 571 C CA . THR A 1 70 ? 1.711 1.475 9.129 1.00 95.75 70 THR A CA 1
ATOM 572 C C . THR A 1 70 ? 0.680 2.337 9.850 1.00 95.75 70 THR A C 1
ATOM 574 O O . THR A 1 70 ? 0.706 2.446 11.071 1.00 95.75 70 THR A O 1
ATOM 577 N N . GLN A 1 71 ? -0.294 2.883 9.120 1.00 94.56 71 GLN A N 1
ATOM 578 C CA . GLN A 1 71 ? -1.328 3.743 9.693 1.00 94.56 71 GLN A CA 1
ATOM 579 C C . GLN A 1 71 ? -2.234 3.009 10.684 1.00 94.56 71 GLN A C 1
ATOM 581 O O . GLN A 1 71 ? -2.610 3.581 11.707 1.00 94.56 71 GLN A O 1
ATOM 586 N N . ILE A 1 72 ? -2.594 1.755 10.405 1.00 92.19 72 ILE A N 1
ATOM 587 C CA . ILE A 1 72 ? -3.363 0.928 11.339 1.00 92.19 72 ILE A CA 1
ATOM 588 C C . ILE A 1 72 ? -2.533 0.669 12.596 1.00 92.19 72 ILE A C 1
ATOM 590 O O . ILE A 1 72 ? -3.031 0.881 13.698 1.00 92.19 72 ILE A O 1
ATOM 594 N N . SER A 1 73 ? -1.269 0.273 12.446 1.00 91.19 73 SER A N 1
ATOM 595 C CA . SER A 1 73 ? -0.392 -0.021 13.580 1.00 91.19 73 SER A CA 1
ATOM 596 C C . SER A 1 73 ? -0.119 1.208 14.449 1.00 91.19 73 SER A C 1
ATOM 598 O O . SER A 1 73 ? -0.055 1.089 15.668 1.00 91.19 73 SER A O 1
ATOM 600 N N . GLU A 1 74 ? 0.040 2.386 13.846 1.00 89.62 74 GLU A N 1
ATOM 601 C CA . GLU A 1 74 ? 0.241 3.642 14.574 1.00 89.62 74 GLU A CA 1
ATOM 602 C C . GLU A 1 74 ? -1.019 4.057 15.337 1.00 89.62 74 GLU A C 1
ATOM 604 O O . GLU A 1 74 ? -0.942 4.445 16.503 1.00 89.62 74 GLU A O 1
ATOM 609 N N . ARG A 1 75 ? -2.190 3.965 14.692 1.00 85.75 75 ARG A N 1
ATOM 610 C CA . ARG A 1 75 ? -3.464 4.391 15.288 1.00 85.75 75 ARG A CA 1
ATOM 611 C C . ARG A 1 75 ? -3.953 3.430 16.356 1.00 85.75 75 ARG A C 1
ATOM 613 O O . ARG A 1 75 ? -4.413 3.885 17.390 1.00 85.75 75 ARG A O 1
ATOM 620 N N . PHE A 1 76 ? -3.848 2.127 16.130 1.00 84.31 76 PHE A N 1
ATOM 621 C CA . PHE A 1 76 ? -4.331 1.095 17.049 1.00 84.31 76 PHE A CA 1
ATOM 622 C C . PHE A 1 76 ? -3.202 0.489 17.883 1.00 84.31 76 PHE A C 1
ATOM 624 O O . PHE A 1 76 ? -3.216 -0.696 18.197 1.00 84.31 76 PHE A O 1
ATOM 631 N N . ASN A 1 77 ? -2.213 1.306 18.241 1.00 84.88 77 ASN A N 1
ATOM 632 C CA . ASN A 1 77 ? -1.147 0.886 19.136 1.00 84.88 77 ASN A CA 1
ATOM 633 C C . ASN A 1 77 ? -1.703 0.628 20.553 1.00 84.88 77 ASN A C 1
ATOM 635 O O . ASN A 1 77 ? -2.618 1.319 21.008 1.00 84.88 77 ASN A O 1
ATOM 639 N N . GLU A 1 78 ? -1.101 -0.314 21.279 1.00 81.50 78 GLU A N 1
ATOM 640 C CA . GLU A 1 78 ? -1.443 -0.693 22.657 1.00 81.50 78 GLU A CA 1
ATOM 641 C C . GLU A 1 78 ? -1.484 0.508 23.611 1.00 81.50 78 GLU A C 1
ATOM 643 O O . GLU A 1 78 ? -2.324 0.574 24.506 1.00 81.50 78 GLU A O 1
ATOM 648 N N . ASN A 1 79 ? -0.655 1.525 23.362 1.00 82.31 79 ASN A N 1
ATOM 649 C CA . ASN A 1 79 ? -0.645 2.767 24.141 1.00 82.31 79 ASN A CA 1
ATOM 650 C C . ASN A 1 79 ? -1.957 3.569 24.043 1.00 82.31 79 ASN A C 1
ATOM 652 O O . ASN A 1 79 ? -2.299 4.305 24.966 1.00 82.31 79 ASN A O 1
ATOM 656 N N . LEU A 1 80 ? -2.687 3.452 22.930 1.00 80.00 80 LEU A N 1
ATOM 657 C CA . LEU A 1 80 ? -3.957 4.148 22.687 1.00 80.00 80 LEU A CA 1
ATOM 658 C C . LEU A 1 80 ? -5.176 3.261 22.984 1.00 80.00 80 LEU A C 1
ATOM 660 O O . LEU A 1 80 ? -6.298 3.761 23.061 1.00 80.00 80 LEU A O 1
ATOM 664 N N . SER A 1 81 ? -4.966 1.960 23.200 1.00 79.94 81 SER A N 1
ATOM 665 C CA . SER A 1 81 ? -6.018 0.986 23.514 1.00 79.94 81 SER A CA 1
ATOM 666 C C . SER A 1 81 ? -6.882 1.385 24.732 1.00 79.94 81 SER A C 1
ATOM 668 O O . SER A 1 81 ? -8.113 1.339 24.618 1.00 79.94 81 SER A O 1
ATOM 670 N N . PRO A 1 82 ? -6.318 1.895 25.853 1.00 85.19 82 PRO A N 1
ATOM 671 C CA . PRO A 1 82 ? -7.119 2.391 26.978 1.00 85.19 82 PRO A CA 1
ATOM 672 C C . PRO A 1 82 ? -8.024 3.570 26.599 1.00 85.19 82 PRO A C 1
ATOM 674 O O . PRO A 1 82 ? -9.203 3.578 26.940 1.00 85.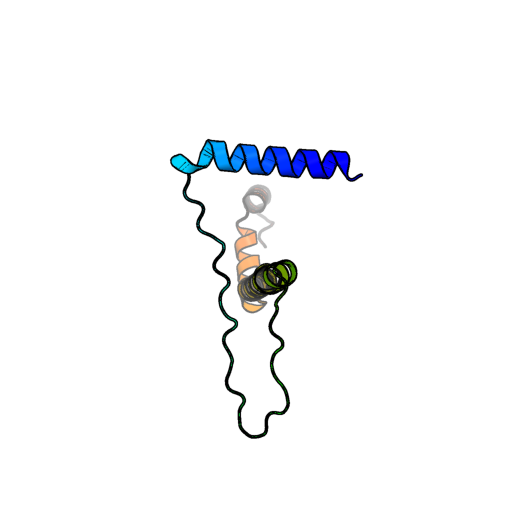19 82 PRO A O 1
ATOM 677 N N . LEU A 1 83 ? -7.513 4.521 25.811 1.00 85.88 83 LEU A N 1
ATOM 678 C CA . LEU A 1 83 ? -8.287 5.679 25.357 1.00 85.88 83 LEU A CA 1
ATOM 679 C C . LEU A 1 83 ? -9.474 5.252 24.482 1.00 85.88 83 LEU A C 1
ATOM 681 O O . LEU A 1 83 ? -10.581 5.765 24.638 1.00 85.88 83 LEU A O 1
ATOM 685 N N . TYR A 1 84 ? -9.276 4.296 23.573 1.00 85.12 84 TYR A N 1
ATOM 686 C CA . TYR A 1 84 ? -10.373 3.775 22.755 1.00 85.12 84 TYR A CA 1
ATOM 687 C C . TYR A 1 84 ? -11.419 3.030 23.582 1.00 85.12 84 TYR A C 1
ATOM 689 O O . TYR A 1 84 ? -12.615 3.136 23.291 1.00 85.12 84 TYR A O 1
ATOM 697 N N . LYS A 1 85 ? -10.994 2.322 24.635 1.00 85.00 85 LYS A N 1
ATOM 698 C CA . LYS A 1 85 ? -11.905 1.704 25.600 1.00 85.00 85 LYS A CA 1
ATOM 699 C C . LYS A 1 85 ? -12.754 2.765 26.301 1.00 85.00 85 LYS A C 1
ATOM 701 O O . LYS A 1 85 ? -13.973 2.613 26.340 1.00 85.00 85 LYS A O 1
ATOM 706 N N . ASP A 1 86 ? -12.157 3.863 26.744 1.00 86.62 86 ASP A N 1
ATOM 707 C CA . ASP A 1 86 ? -12.889 4.949 27.400 1.00 86.62 86 ASP A CA 1
ATOM 708 C C . ASP A 1 86 ? -13.866 5.644 26.441 1.00 86.62 86 ASP A C 1
ATOM 710 O O . ASP A 1 86 ? -15.033 5.852 26.774 1.00 86.62 86 ASP A O 1
ATOM 714 N N . ILE A 1 87 ? -13.448 5.914 25.199 1.00 86.12 87 ILE A N 1
ATOM 715 C CA . ILE A 1 87 ? -14.327 6.478 24.158 1.00 86.12 87 ILE A CA 1
ATOM 716 C C . ILE A 1 87 ? -15.516 5.546 23.872 1.00 86.12 87 ILE A C 1
ATOM 718 O O . ILE A 1 87 ? -16.632 6.013 23.630 1.00 86.12 87 ILE A O 1
ATOM 722 N N . SER A 1 88 ? -15.315 4.226 23.933 1.00 83.81 88 SER A N 1
ATOM 723 C CA . SER A 1 88 ? -16.388 3.249 23.712 1.00 83.81 88 SER A CA 1
ATOM 724 C C . SER A 1 88 ? -17.514 3.335 24.754 1.00 83.81 88 SER A C 1
ATOM 726 O O . SER A 1 88 ? -18.663 3.016 24.438 1.00 83.81 88 SER A O 1
ATOM 728 N N . LEU A 1 89 ? -17.232 3.848 25.957 1.00 84.00 89 LEU A N 1
ATOM 729 C CA . LEU A 1 89 ? -18.240 4.049 27.003 1.00 84.00 89 LEU A CA 1
ATOM 730 C C . LEU A 1 89 ? -19.242 5.158 26.642 1.00 84.00 89 LEU A C 1
ATOM 732 O O . LEU A 1 89 ? -20.394 5.105 27.070 1.00 84.00 89 LEU A O 1
ATOM 736 N N . PHE A 1 90 ? -18.856 6.109 25.784 1.00 83.56 90 PHE A N 1
ATOM 737 C CA . PHE A 1 90 ? -19.720 7.205 25.322 1.00 83.56 90 PHE A CA 1
ATOM 738 C C . PHE A 1 90 ? -20.629 6.832 24.140 1.00 83.56 90 PHE A C 1
ATOM 740 O O . PHE A 1 90 ? -21.294 7.687 23.548 1.00 83.56 90 PHE A O 1
ATOM 747 N N . GLN A 1 91 ? -20.702 5.553 23.767 1.00 86.62 91 GLN A N 1
ATOM 748 C CA . GLN A 1 91 ? -21.613 5.113 22.716 1.00 86.62 91 GLN A CA 1
ATOM 749 C C . GLN A 1 91 ? -23.077 5.334 23.122 1.00 86.62 91 GLN A C 1
ATOM 751 O O . GLN A 1 91 ? -23.508 4.971 24.215 1.00 86.62 91 GLN A O 1
ATOM 756 N N . ARG A 1 92 ? -23.904 5.832 22.189 1.00 86.06 92 ARG A N 1
ATOM 757 C CA . ARG A 1 92 ? -25.349 6.073 22.411 1.00 86.06 92 ARG A CA 1
ATOM 758 C C . ARG A 1 92 ? -26.114 4.854 22.929 1.00 86.06 92 ARG A C 1
ATOM 760 O O . ARG A 1 92 ? -27.169 5.004 23.539 1.00 86.06 92 ARG A O 1
ATOM 767 N N . LYS A 1 93 ? -25.656 3.644 22.600 1.00 85.38 93 LYS A N 1
ATOM 768 C CA . LYS A 1 93 ? -26.236 2.405 23.127 1.00 85.38 93 LYS A CA 1
ATOM 769 C C . LYS A 1 93 ? -25.952 2.285 24.624 1.00 85.38 93 LYS A C 1
ATOM 771 O O . LYS A 1 93 ? -26.889 2.096 25.389 1.00 85.38 93 LYS A O 1
ATOM 776 N N . ARG A 1 94 ? -24.696 2.493 25.030 1.00 82.81 94 ARG A N 1
ATOM 777 C CA . ARG A 1 94 ? -24.273 2.379 26.423 1.00 82.81 94 ARG A CA 1
ATOM 778 C C . ARG A 1 94 ? -24.870 3.469 27.310 1.00 82.81 94 ARG A C 1
ATOM 780 O O . ARG A 1 94 ? -25.358 3.162 28.390 1.00 82.81 94 ARG A O 1
ATOM 787 N N . LEU A 1 95 ? -24.962 4.700 26.808 1.00 85.56 95 LEU A N 1
ATOM 788 C CA . LEU A 1 95 ? -25.637 5.799 27.511 1.00 85.56 95 LEU A CA 1
ATOM 789 C C . LEU A 1 95 ? -27.113 5.481 27.817 1.00 85.56 95 LEU A C 1
ATOM 791 O O . LEU A 1 95 ? -27.565 5.688 28.937 1.00 85.56 95 LEU A O 1
ATOM 795 N N . ARG A 1 96 ? -27.844 4.899 26.855 1.00 86.44 96 ARG A N 1
ATOM 796 C CA . ARG A 1 96 ? -29.244 4.469 27.047 1.00 86.44 96 ARG A CA 1
ATOM 797 C C . ARG A 1 96 ? -29.393 3.274 27.990 1.00 86.44 96 ARG A C 1
ATOM 799 O O . ARG A 1 96 ? -30.452 3.097 28.580 1.00 86.44 96 ARG A O 1
ATOM 806 N N . GLU A 1 97 ? -28.381 2.417 28.094 1.00 84.50 97 GLU A N 1
ATOM 807 C CA . GLU A 1 97 ? -28.381 1.306 29.051 1.00 84.50 97 GLU A CA 1
ATOM 808 C C . GLU A 1 97 ? -28.186 1.809 30.484 1.00 84.50 97 GLU A C 1
ATOM 810 O O . GLU A 1 97 ? -28.945 1.413 31.362 1.00 84.50 97 GLU A O 1
ATOM 815 N N . VAL A 1 98 ? -27.232 2.720 30.705 1.00 81.88 98 VAL A N 1
ATOM 816 C CA . VAL A 1 98 ? -26.979 3.331 32.023 1.00 81.88 98 VAL A CA 1
ATOM 817 C C . VAL A 1 98 ? -28.176 4.166 32.487 1.00 81.88 98 VAL A C 1
ATOM 819 O O . VAL A 1 98 ? -28.543 4.106 33.655 1.00 81.88 98 VAL A O 1
ATOM 822 N N . GLU A 1 99 ? -28.842 4.880 31.575 1.00 82.31 99 GLU A N 1
ATOM 823 C CA . GLU A 1 99 ? -30.091 5.600 31.869 1.00 82.31 99 GLU A CA 1
ATOM 824 C C . GLU A 1 99 ? -31.191 4.667 32.405 1.00 82.31 99 GLU A C 1
ATOM 826 O O . GLU A 1 99 ? -31.914 5.015 33.335 1.00 82.31 99 GLU A O 1
ATOM 831 N N . LYS A 1 100 ? -31.307 3.459 31.841 1.00 84.00 100 LYS A N 1
ATOM 832 C CA . LYS A 1 100 ? -32.317 2.467 32.241 1.00 84.00 100 LYS A CA 1
ATOM 833 C C . LYS A 1 100 ? -31.935 1.681 33.497 1.00 84.00 100 LYS A C 1
ATOM 835 O O . LYS A 1 100 ? -32.819 1.191 34.193 1.00 84.00 100 LYS A O 1
ATOM 840 N N . LEU A 1 101 ? -30.640 1.527 33.764 1.00 76.44 101 LEU A N 1
ATOM 841 C CA . LEU A 1 101 ? -30.072 0.766 34.878 1.00 76.44 101 LEU A CA 1
ATOM 842 C C . LEU A 1 101 ? -29.045 1.642 35.601 1.00 76.44 101 LEU A C 1
ATOM 844 O O . LEU A 1 101 ? -27.836 1.497 35.396 1.00 76.44 101 LEU A O 1
ATOM 848 N N . SER A 1 102 ? -29.540 2.535 36.466 1.00 64.88 102 SER A N 1
ATOM 849 C CA . SER A 1 102 ? -28.714 3.491 37.223 1.00 64.88 102 SER A CA 1
ATOM 850 C C . SER A 1 102 ? -27.719 2.826 38.184 1.00 64.88 102 SER A C 1
ATOM 852 O O . SER A 1 102 ? -26.741 3.450 38.582 1.00 64.88 102 SER A O 1
ATOM 854 N N . SER A 1 103 ? -27.927 1.549 38.519 1.00 66.25 103 SER A N 1
ATOM 855 C CA . SER A 1 103 ? -27.016 0.723 39.317 1.00 66.25 103 SER A CA 1
ATOM 856 C C . SER A 1 103 ? -25.904 0.038 38.509 1.00 66.25 103 SER A C 1
ATOM 858 O O . SER A 1 103 ? -25.067 -0.630 39.105 1.00 66.25 103 SER A O 1
ATOM 860 N N . SER A 1 104 ? -25.875 0.180 37.175 1.00 61.62 104 SER A N 1
ATOM 861 C CA . SER A 1 104 ? -24.906 -0.496 36.286 1.00 61.62 104 SER A CA 1
ATOM 862 C C . SER A 1 104 ? -23.815 0.426 35.729 1.00 61.62 104 SER A C 1
ATOM 864 O O . SER A 1 104 ? -23.330 0.240 34.604 1.00 61.62 104 SER A O 1
ATOM 866 N N . LEU A 1 105 ? -23.435 1.440 36.511 1.00 59.25 105 LEU A N 1
ATOM 867 C CA . LEU A 1 105 ? -22.194 2.166 36.252 1.00 59.25 105 LEU A CA 1
ATOM 868 C C . LEU A 1 105 ? -21.020 1.161 36.217 1.00 59.25 105 LEU A C 1
ATOM 870 O O . LEU A 1 105 ? -21.061 0.185 36.971 1.00 59.25 105 LEU A O 1
ATOM 874 N N . PRO A 1 106 ? -20.041 1.340 35.308 1.00 59.81 106 PRO A N 1
ATOM 875 C CA . PRO A 1 106 ? -18.864 0.477 35.240 1.00 59.81 106 PRO A CA 1
ATOM 876 C C . PRO A 1 106 ? -18.052 0.484 36.537 1.00 59.81 106 PRO A C 1
ATOM 878 O O . PRO A 1 106 ? -18.021 1.546 37.202 1.00 59.81 106 PRO A O 1
#